Protein AF-A0A8K0CNJ0-F1 (afdb_monomer_lite)

Organism: Ignelater luminosus (NCBI:txid2038154)

pLDDT: mean 75.57, std 21.87, range [37.84, 98.31]

Structure (mmCIF, N/CA/C/O backbone):
data_AF-A0A8K0CNJ0-F1
#
_entry.id   AF-A0A8K0CNJ0-F1
#
loop_
_atom_site.group_PDB
_atom_site.id
_atom_site.type_symbol
_atom_site.label_atom_id
_atom_site.label_alt_id
_atom_site.label_comp_id
_atom_site.label_asym_id
_atom_site.label_entity_id
_atom_site.label_seq_id
_atom_site.pdbx_PDB_ins_code
_atom_site.Cartn_x
_atom_site.Cartn_y
_atom_site.Cartn_z
_atom_site.occupancy
_atom_site.B_iso_or_equiv
_atom_site.auth_seq_id
_atom_site.auth_comp_id
_atom_site.auth_asym_id
_atom_site.auth_atom_id
_atom_site.pdbx_PDB_model_num
ATOM 1 N N . MET A 1 1 ? -51.640 -43.233 -21.042 1.00 40.84 1 MET A N 1
ATOM 2 C CA . MET A 1 1 ? -50.628 -43.807 -20.134 1.00 40.84 1 MET A CA 1
ATOM 3 C C . MET A 1 1 ? -49.840 -42.630 -19.595 1.00 40.84 1 MET A C 1
ATOM 5 O O . MET A 1 1 ? -49.257 -41.908 -20.388 1.00 40.84 1 MET A O 1
ATOM 9 N N . SER A 1 2 ? -49.993 -42.351 -18.305 1.00 43.56 2 SER A N 1
ATOM 10 C CA . SER A 1 2 ? -49.448 -41.190 -17.599 1.00 43.56 2 SER A CA 1
ATOM 11 C C . SER A 1 2 ? -48.359 -41.685 -16.663 1.00 43.56 2 SER A C 1
ATOM 13 O O . SER A 1 2 ? -48.662 -42.550 -15.847 1.00 43.56 2 SER A O 1
ATOM 15 N N . LEU A 1 3 ? -47.157 -41.123 -16.762 1.00 45.03 3 LEU A N 1
ATOM 16 C CA . LEU A 1 3 ? -46.137 -41.095 -15.713 1.00 45.03 3 LEU A CA 1
ATOM 17 C C . LEU A 1 3 ? -45.386 -39.752 -15.854 1.00 45.03 3 LEU A C 1
ATOM 19 O O . LEU A 1 3 ? -45.017 -39.410 -16.978 1.00 45.03 3 LEU A O 1
ATOM 23 N N . PRO A 1 4 ? -45.246 -38.962 -14.774 1.00 44.47 4 PRO A N 1
ATOM 24 C CA . PRO A 1 4 ? -44.608 -37.649 -14.797 1.00 44.47 4 PRO A CA 1
ATOM 25 C C . PRO A 1 4 ? -43.098 -37.780 -14.558 1.00 44.47 4 PRO A C 1
ATOM 27 O O . PRO A 1 4 ? -42.683 -38.607 -13.750 1.00 44.47 4 PRO A O 1
ATOM 30 N N . GLU A 1 5 ? -42.288 -36.949 -15.213 1.00 45.94 5 GLU A N 1
ATOM 31 C CA . GLU A 1 5 ? -40.864 -36.813 -14.884 1.00 45.94 5 GLU A CA 1
ATOM 32 C C . GLU A 1 5 ? -40.608 -35.490 -14.153 1.00 45.94 5 GLU A C 1
ATOM 34 O O . GLU A 1 5 ? -41.177 -34.442 -14.467 1.00 45.94 5 GLU A O 1
ATOM 39 N N . GLU A 1 6 ? -39.819 -35.626 -13.092 1.00 42.97 6 GLU A N 1
ATOM 40 C CA . GLU A 1 6 ? -39.660 -34.747 -11.942 1.00 42.97 6 GLU A CA 1
ATOM 41 C C . GLU A 1 6 ? -38.954 -33.424 -12.264 1.00 42.97 6 GLU A C 1
ATOM 43 O O . GLU A 1 6 ? -37.958 -33.370 -12.984 1.00 42.97 6 GLU A O 1
ATOM 48 N N . GLN A 1 7 ? -39.438 -32.342 -11.648 1.00 37.84 7 GLN A N 1
ATOM 49 C CA . GLN A 1 7 ? -38.714 -31.077 -11.559 1.00 37.84 7 GLN A CA 1
ATOM 50 C C . GLN A 1 7 ? -37.691 -31.168 -10.419 1.00 37.84 7 GLN A C 1
ATOM 52 O O . GLN A 1 7 ? -38.072 -31.273 -9.255 1.00 37.84 7 GLN A O 1
ATOM 57 N N . ILE A 1 8 ? -36.399 -31.098 -10.742 1.00 38.81 8 ILE A N 1
ATOM 58 C CA . ILE A 1 8 ? -35.324 -30.958 -9.752 1.00 38.81 8 ILE A CA 1
ATOM 59 C C . ILE A 1 8 ? -35.083 -29.461 -9.534 1.00 38.81 8 ILE A C 1
ATOM 61 O O . ILE A 1 8 ? -34.436 -28.795 -10.338 1.00 38.81 8 ILE A O 1
ATOM 65 N N . THR A 1 9 ? -35.625 -28.923 -8.444 1.00 40.22 9 THR A N 1
ATOM 66 C CA . THR A 1 9 ? -35.267 -27.603 -7.909 1.00 40.22 9 THR A CA 1
ATOM 67 C C . THR A 1 9 ? -34.231 -27.783 -6.803 1.00 40.22 9 THR A C 1
ATOM 69 O O . THR A 1 9 ? -34.580 -28.240 -5.716 1.00 40.22 9 THR A O 1
ATOM 72 N N . THR A 1 10 ? -32.973 -27.405 -7.032 1.00 50.50 10 THR A N 1
ATOM 73 C CA . THR A 1 10 ? -31.955 -27.349 -5.966 1.00 50.50 10 THR A CA 1
ATOM 74 C C . THR A 1 10 ? -31.101 -26.092 -6.076 1.00 50.50 10 THR A C 1
ATOM 76 O O . THR A 1 10 ? -29.927 -26.158 -6.412 1.00 50.50 10 THR A O 1
ATOM 79 N N . GLU A 1 11 ? -31.693 -24.949 -5.744 1.00 48.00 11 GLU A N 1
ATOM 80 C CA . GLU A 1 11 ? -30.978 -23.736 -5.334 1.00 48.00 11 GLU A CA 1
ATOM 81 C C . GLU A 1 11 ? -31.862 -23.000 -4.313 1.00 48.00 11 GLU A C 1
ATOM 83 O O . GLU A 1 11 ? -32.664 -22.175 -4.736 1.00 48.00 11 GLU A O 1
ATOM 88 N N . ASN A 1 12 ? -31.823 -23.348 -3.006 1.00 52.69 12 ASN A N 1
ATOM 89 C CA . ASN A 1 12 ? -32.215 -22.429 -1.900 1.00 52.69 12 ASN A CA 1
ATOM 90 C C . ASN A 1 12 ? -32.182 -22.973 -0.443 1.00 52.69 12 ASN A C 1
ATOM 92 O O . ASN A 1 12 ? -33.011 -22.564 0.371 1.00 52.69 12 ASN A O 1
ATOM 96 N N . ASP A 1 13 ? -31.240 -23.839 -0.048 1.00 54.19 13 ASP A N 1
ATOM 97 C CA . ASP A 1 13 ? -31.286 -24.472 1.297 1.00 54.19 13 ASP A CA 1
ATOM 98 C C . ASP A 1 13 ? -30.223 -24.035 2.323 1.00 54.19 13 ASP A C 1
ATOM 100 O O . ASP A 1 13 ? -30.138 -24.606 3.409 1.00 54.19 13 ASP A O 1
ATOM 104 N N . GLN A 1 14 ? -29.433 -22.988 2.052 1.00 51.50 14 GLN A N 1
ATOM 105 C CA . GLN A 1 14 ? -28.447 -22.491 3.033 1.00 51.50 14 GLN A CA 1
ATOM 106 C C . GLN A 1 14 ? -28.848 -21.196 3.759 1.00 51.50 14 GLN A C 1
ATOM 108 O O . GLN A 1 14 ? -28.420 -20.991 4.892 1.00 51.50 14 GLN A O 1
ATOM 113 N N . SER A 1 15 ? -29.725 -20.358 3.195 1.00 49.66 15 SER A N 1
ATOM 114 C CA . SER A 1 15 ? -30.100 -19.085 3.842 1.00 49.66 15 SER A CA 1
ATOM 115 C C . SER A 1 15 ? -31.229 -19.210 4.873 1.00 49.66 15 SER A C 1
ATOM 117 O O . SER A 1 15 ? -31.269 -18.437 5.825 1.00 49.66 15 SER A O 1
ATOM 119 N N . LYS A 1 16 ? -32.108 -20.216 4.760 1.00 48.09 16 LYS A N 1
ATOM 120 C CA . LYS A 1 16 ? -33.257 -20.389 5.675 1.00 48.09 16 LYS A CA 1
ATOM 121 C C . LYS A 1 16 ? -32.881 -20.940 7.056 1.00 48.09 16 LYS A C 1
ATOM 123 O O . LYS A 1 16 ? -33.602 -20.719 8.024 1.00 48.09 16 LYS A O 1
ATOM 128 N N . ASN A 1 17 ? -31.740 -21.619 7.171 1.00 52.84 17 ASN A N 1
ATOM 129 C CA . ASN A 1 17 ? -31.284 -22.195 8.441 1.00 52.84 17 ASN A CA 1
ATOM 130 C C . ASN A 1 17 ? -30.606 -21.172 9.365 1.00 52.84 17 ASN A C 1
ATOM 132 O O . ASN A 1 17 ? -30.562 -21.380 10.576 1.00 52.84 17 ASN A O 1
ATOM 136 N N . ASN A 1 18 ? -30.102 -20.060 8.824 1.00 55.44 18 ASN A N 1
ATOM 137 C CA . ASN A 1 18 ? -29.402 -19.053 9.620 1.00 55.44 18 ASN A CA 1
ATOM 138 C C . ASN A 1 18 ? -30.375 -18.067 10.294 1.00 55.44 18 ASN A C 1
ATOM 14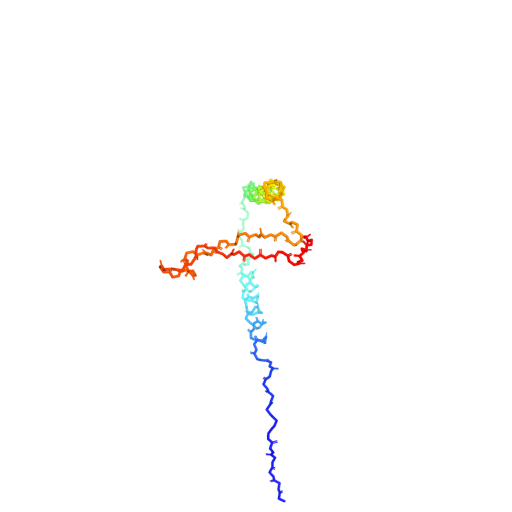0 O O . ASN A 1 18 ? -30.164 -17.660 11.431 1.00 55.44 18 ASN A O 1
ATOM 144 N N . GLU A 1 19 ? -31.494 -17.726 9.651 1.00 56.34 19 GLU A N 1
ATOM 145 C CA . GLU A 1 19 ? -32.507 -16.853 10.265 1.00 56.34 19 GLU A CA 1
ATOM 146 C C . GLU A 1 19 ? -33.176 -17.519 11.477 1.00 56.34 19 GLU A C 1
ATOM 148 O O . GLU A 1 19 ? -33.334 -16.887 12.520 1.00 56.34 19 GLU A O 1
ATOM 153 N N . ASN A 1 20 ? -33.457 -18.823 11.389 1.00 61.66 20 ASN A N 1
ATOM 154 C CA . ASN A 1 20 ? -34.098 -19.584 12.464 1.00 61.66 20 ASN A CA 1
ATOM 155 C C . ASN A 1 20 ? -33.215 -19.692 13.727 1.00 61.66 20 ASN A C 1
ATOM 157 O O . ASN A 1 20 ? -33.704 -19.592 14.851 1.00 61.66 20 ASN A O 1
ATOM 161 N N . TYR A 1 21 ? -31.893 -19.827 13.557 1.00 51.53 21 TYR A N 1
ATOM 162 C CA . TYR A 1 21 ? -30.950 -19.887 14.680 1.00 51.53 21 TYR A CA 1
ATOM 163 C C . TYR A 1 21 ? -30.842 -18.540 15.408 1.00 51.53 21 TYR A C 1
ATOM 165 O O . TYR A 1 21 ? -30.862 -18.481 16.638 1.00 51.53 21 TYR A O 1
ATOM 173 N N . ASN A 1 22 ? -30.807 -17.439 14.653 1.00 59.16 22 ASN A N 1
ATOM 174 C CA . ASN A 1 22 ? -30.753 -16.094 15.226 1.00 59.16 22 ASN A CA 1
ATOM 175 C C . ASN A 1 22 ? -32.069 -15.705 15.923 1.00 59.16 22 ASN A C 1
ATOM 177 O O . ASN A 1 22 ? -32.053 -15.023 16.951 1.00 59.16 22 ASN A O 1
ATOM 181 N N . GLN A 1 23 ? -33.207 -16.175 15.411 1.00 64.94 23 GLN A N 1
ATOM 182 C CA . GLN A 1 23 ? -34.517 -15.905 16.000 1.00 64.94 23 GLN A CA 1
ATOM 183 C C . GLN A 1 23 ? -34.718 -16.655 17.328 1.00 64.94 23 GLN A C 1
ATOM 185 O O . GLN A 1 23 ? -35.203 -16.059 18.288 1.00 64.94 23 GLN A O 1
ATOM 190 N N . ALA A 1 24 ? -34.244 -17.903 17.425 1.00 63.97 24 ALA A N 1
ATOM 191 C CA . ALA A 1 24 ? -34.254 -18.678 18.668 1.00 63.97 24 ALA A CA 1
ATOM 192 C C . ALA A 1 24 ? -33.322 -18.089 19.746 1.00 63.97 24 ALA A C 1
ATOM 194 O O . ALA A 1 24 ? -33.701 -18.004 20.914 1.00 63.97 24 ALA A O 1
ATOM 195 N N . ILE A 1 25 ? -32.127 -17.616 19.365 1.00 62.41 25 ILE A N 1
ATOM 196 C CA . ILE A 1 25 ? -31.207 -16.932 20.293 1.00 62.41 25 ILE A CA 1
ATOM 197 C C . ILE A 1 25 ? -31.837 -15.641 20.831 1.00 62.41 25 ILE A C 1
ATOM 199 O O . ILE A 1 25 ? -31.770 -15.372 22.028 1.00 62.41 25 ILE A O 1
ATOM 203 N N . THR A 1 26 ? -32.495 -14.866 19.966 1.00 67.25 26 THR A N 1
ATOM 204 C CA . THR A 1 26 ? -33.151 -13.612 20.365 1.00 67.25 26 THR A CA 1
ATOM 205 C C . THR A 1 26 ? -34.316 -13.862 21.324 1.00 67.25 26 THR A C 1
ATOM 207 O O . THR A 1 26 ? -34.457 -13.137 22.307 1.00 67.25 26 THR A O 1
ATOM 210 N N . SER A 1 27 ? -35.115 -14.914 21.098 1.00 66.56 27 SER A N 1
ATOM 211 C CA . SER A 1 27 ? -36.227 -15.250 21.993 1.00 66.56 27 SER A CA 1
ATOM 212 C C . SER A 1 27 ? -35.764 -15.756 23.360 1.00 66.56 27 SER A C 1
ATOM 214 O O . SER A 1 27 ? -36.374 -15.396 24.361 1.00 66.56 27 SER A O 1
ATOM 216 N N . VAL A 1 28 ? -34.676 -16.538 23.420 1.00 64.25 28 VAL A N 1
ATOM 217 C CA . VAL A 1 28 ? -34.121 -17.046 24.691 1.00 64.25 28 VAL A CA 1
ATOM 218 C C . VAL A 1 28 ? -33.564 -15.897 25.539 1.00 64.25 28 VAL A C 1
ATOM 220 O O . VAL A 1 28 ? -33.871 -15.805 26.726 1.00 64.25 28 VAL A O 1
ATOM 223 N N . LEU A 1 29 ? -32.843 -14.959 24.914 1.00 57.72 29 LEU A N 1
ATOM 224 C CA . LEU A 1 29 ? -32.307 -13.768 25.586 1.00 57.72 29 LEU A CA 1
ATOM 225 C C . LEU A 1 29 ? -33.402 -12.801 26.065 1.00 57.72 29 LEU A C 1
ATOM 227 O O . LEU A 1 29 ? -33.209 -12.113 27.063 1.00 57.72 29 LEU A O 1
ATOM 231 N N . GLN A 1 30 ? -34.550 -12.746 25.381 1.00 57.34 30 GLN A N 1
ATOM 232 C CA . GLN A 1 30 ? -35.703 -11.953 25.825 1.00 57.34 30 GLN A CA 1
ATOM 233 C C . GLN A 1 30 ? -36.478 -12.624 26.965 1.00 57.34 30 GLN A C 1
ATOM 235 O O . GLN A 1 30 ? -36.951 -11.923 27.856 1.00 57.34 30 GLN A O 1
ATOM 240 N N . SER A 1 31 ? -36.580 -13.959 26.986 1.00 55.62 31 SER A N 1
ATOM 241 C CA . SER A 1 31 ? -37.223 -14.686 28.091 1.00 55.62 31 SER A CA 1
ATOM 242 C C . SER A 1 31 ? -36.401 -14.692 29.385 1.00 55.62 31 SER A C 1
ATOM 244 O O . SER A 1 31 ? -36.981 -14.762 30.460 1.00 55.62 31 SER A O 1
ATOM 246 N N . GLU A 1 32 ? -35.073 -14.557 29.311 1.00 53.22 32 GLU A N 1
ATOM 247 C CA . GLU A 1 32 ? -34.217 -14.423 30.504 1.00 53.22 32 GLU A CA 1
ATOM 248 C C . GLU A 1 32 ? -34.280 -13.021 31.145 1.00 53.22 32 GLU A C 1
ATOM 250 O O . GLU A 1 32 ? -33.833 -12.843 32.276 1.00 53.22 32 GLU A O 1
ATOM 255 N N . GLN A 1 33 ? -34.857 -12.025 30.459 1.00 53.47 33 GLN A N 1
ATOM 256 C CA . GLN A 1 33 ? -35.004 -10.653 30.967 1.00 53.47 33 GLN A CA 1
ATOM 257 C C . GLN A 1 33 ? -36.321 -10.386 31.714 1.00 53.47 33 GLN A C 1
ATOM 259 O O . GLN A 1 33 ? -36.521 -9.272 32.195 1.00 53.47 33 GLN A O 1
ATOM 264 N N . LEU A 1 34 ? -37.215 -11.367 31.858 1.00 48.16 34 LEU A N 1
ATOM 265 C CA . LEU A 1 34 ? -38.497 -11.176 32.540 1.00 48.16 34 LEU A CA 1
ATOM 266 C C . LEU A 1 34 ? -38.819 -12.365 33.448 1.00 48.16 34 LEU A C 1
ATOM 268 O O . LEU A 1 34 ? -39.435 -13.326 33.009 1.00 48.16 34 LEU A O 1
ATOM 272 N N . GLU A 1 35 ? -38.378 -12.274 34.706 1.00 44.59 35 GLU A N 1
ATOM 273 C CA . GL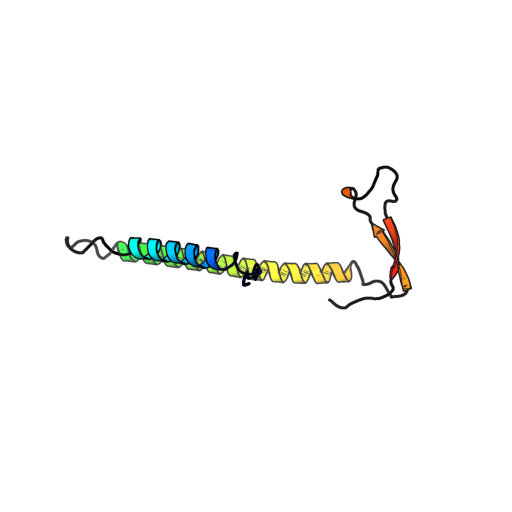U A 1 35 ? -39.190 -12.458 35.927 1.00 44.59 35 GLU A CA 1
ATOM 274 C C . GLU A 1 35 ? -38.304 -12.823 37.134 1.00 44.59 35 GLU A C 1
ATOM 276 O O . GLU A 1 35 ? -38.057 -13.987 37.445 1.00 44.59 35 GLU A O 1
ATOM 281 N N . MET A 1 36 ? -37.903 -11.805 37.899 1.00 39.78 36 MET A N 1
ATOM 282 C CA . MET A 1 36 ? -38.043 -11.898 39.351 1.00 39.78 36 MET A CA 1
ATOM 283 C C . MET A 1 36 ? -38.667 -10.596 39.849 1.00 39.78 36 MET A C 1
ATOM 285 O O . MET A 1 36 ? -38.133 -9.507 39.656 1.00 39.78 36 MET A O 1
ATOM 289 N N . ILE A 1 37 ? -39.881 -10.767 40.355 1.00 40.94 37 ILE A N 1
ATOM 290 C CA . ILE A 1 37 ? -40.893 -9.767 40.668 1.00 40.94 37 ILE A CA 1
ATOM 291 C C . ILE A 1 37 ? -40.592 -9.094 42.012 1.00 40.94 37 ILE A C 1
ATOM 293 O O . ILE A 1 37 ? -40.095 -9.735 42.933 1.00 40.94 37 ILE A O 1
ATOM 297 N N . ASP A 1 38 ? -40.911 -7.800 42.024 1.00 44.59 38 ASP A N 1
ATOM 298 C CA . ASP A 1 38 ? -41.448 -6.936 43.083 1.00 44.59 38 ASP A CA 1
ATOM 299 C C . ASP A 1 38 ? -41.627 -7.512 44.504 1.00 44.59 38 ASP A C 1
ATOM 301 O O . ASP A 1 38 ? -42.079 -8.638 44.704 1.00 44.59 38 ASP A O 1
ATOM 305 N N . ASP A 1 39 ? -41.385 -6.625 45.470 1.00 45.16 39 ASP A N 1
ATOM 306 C CA . ASP A 1 39 ? -41.537 -6.749 46.925 1.00 45.16 39 ASP A CA 1
ATOM 307 C C . ASP A 1 39 ? -40.409 -7.449 47.708 1.00 45.16 39 ASP A C 1
ATOM 309 O O . ASP A 1 39 ? -40.396 -8.661 47.895 1.00 45.16 39 ASP A O 1
ATOM 313 N N . ILE A 1 40 ? -39.513 -6.639 48.298 1.00 44.44 40 ILE A N 1
ATOM 314 C CA . ILE A 1 40 ? -39.340 -6.502 49.764 1.00 44.44 40 ILE A CA 1
ATOM 315 C C . ILE A 1 40 ? -38.324 -5.371 50.063 1.00 44.44 40 ILE A C 1
ATOM 317 O O . ILE A 1 40 ? -37.115 -5.526 49.959 1.00 44.44 40 ILE A O 1
ATOM 321 N N . GLN A 1 41 ? -38.886 -4.238 50.499 1.00 42.94 41 GLN A N 1
ATOM 322 C CA . GLN A 1 41 ? -38.399 -3.354 51.570 1.00 42.94 41 GLN A CA 1
ATOM 323 C C . GLN A 1 41 ? -37.098 -2.544 51.375 1.00 42.94 41 GLN A C 1
ATOM 325 O O . GLN A 1 41 ? -35.999 -3.002 51.653 1.00 42.94 41 GLN A O 1
ATOM 330 N N . SER A 1 42 ? -37.294 -1.241 51.122 1.00 50.59 42 SER A N 1
ATOM 331 C CA . SER A 1 42 ? -36.850 -0.154 52.017 1.00 50.59 42 SER A CA 1
ATOM 332 C C . SER A 1 42 ? -35.439 -0.305 52.616 1.00 50.59 42 SER A C 1
ATOM 334 O O . SER A 1 42 ? -35.286 -0.743 53.759 1.00 50.59 42 SER A O 1
ATOM 336 N N . GLY A 1 43 ? -34.425 0.184 51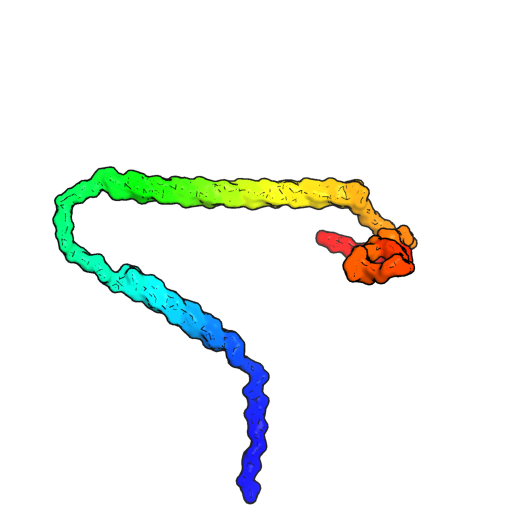.904 1.00 45.34 43 GLY A N 1
ATOM 337 C CA . GLY A 1 43 ? -33.120 0.477 52.496 1.00 45.34 43 GLY A CA 1
ATOM 338 C C . GLY A 1 43 ? -32.010 0.639 51.463 1.00 45.34 43 GLY A C 1
ATOM 339 O O . GLY A 1 43 ? -31.620 -0.342 50.845 1.00 45.34 43 GLY A O 1
ATOM 340 N N . ASN A 1 44 ? -31.465 1.857 51.377 1.00 49.12 44 ASN A N 1
ATOM 341 C CA . ASN A 1 44 ? -30.191 2.248 50.743 1.00 49.12 44 ASN A CA 1
ATOM 342 C C . ASN A 1 44 ? -30.275 2.755 49.289 1.00 49.12 44 ASN A C 1
ATOM 344 O O . ASN A 1 44 ? -29.773 2.135 48.358 1.00 49.12 44 ASN A O 1
ATOM 348 N N . GLU A 1 45 ? -30.835 3.956 49.117 1.00 48.12 45 GLU A N 1
ATOM 349 C CA . GLU A 1 45 ? -30.859 4.697 47.842 1.00 48.12 45 GLU A CA 1
ATOM 350 C C . GLU A 1 45 ? -29.507 5.366 47.481 1.00 48.12 45 GLU A C 1
ATOM 352 O O . GLU A 1 45 ? -29.350 5.855 46.371 1.00 48.12 45 GLU A O 1
ATOM 357 N N . GLU A 1 46 ? -28.494 5.372 48.361 1.00 52.41 46 GLU A N 1
ATOM 358 C CA . GLU A 1 46 ? -27.250 6.145 48.136 1.00 52.41 46 GLU A CA 1
ATOM 359 C C . GLU A 1 46 ? -26.069 5.356 47.523 1.00 52.41 46 GLU A C 1
ATOM 361 O O . GLU A 1 46 ? -25.127 5.963 47.004 1.00 52.41 46 GLU A O 1
ATOM 366 N N . GLU A 1 47 ? -26.085 4.016 47.550 1.00 51.81 47 GLU A N 1
ATOM 367 C CA . GLU A 1 47 ? -24.960 3.188 47.062 1.00 51.81 47 GLU A CA 1
ATOM 368 C C . GLU A 1 47 ? -25.124 2.731 45.600 1.00 51.81 47 GLU A C 1
ATOM 370 O O . GLU A 1 47 ? -24.136 2.606 44.874 1.00 51.81 47 GLU A O 1
ATOM 375 N N . HIS A 1 48 ? -26.362 2.557 45.127 1.00 49.06 48 HIS A N 1
ATOM 376 C CA . HIS A 1 48 ? -26.655 2.072 43.772 1.00 49.06 48 HIS A CA 1
ATOM 377 C C . HIS A 1 48 ? -26.334 3.119 42.685 1.00 49.06 48 HIS A C 1
ATOM 379 O O . HIS A 1 48 ? -25.837 2.786 41.606 1.00 49.06 48 HIS A O 1
ATOM 385 N N . ASP A 1 49 ? -26.527 4.405 42.986 1.00 51.19 49 ASP A N 1
ATOM 386 C CA . ASP A 1 49 ? -26.234 5.500 42.054 1.00 51.19 49 ASP A CA 1
ATOM 387 C C . ASP A 1 49 ? -24.726 5.680 41.810 1.00 51.19 49 ASP A C 1
ATOM 389 O O . ASP A 1 49 ? -24.307 6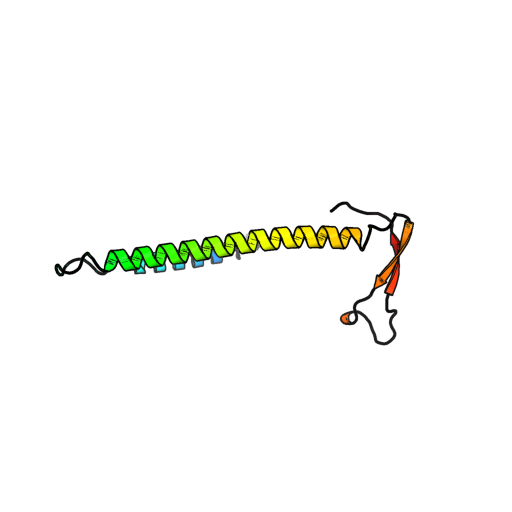.056 40.712 1.00 51.19 49 ASP A O 1
ATOM 393 N N . GLN A 1 50 ? -23.877 5.358 42.792 1.00 57.16 50 GLN A N 1
ATOM 394 C CA . GLN A 1 50 ? -22.420 5.443 42.631 1.00 57.16 50 GLN A CA 1
ATOM 395 C C . GLN A 1 50 ? -21.869 4.342 41.715 1.00 57.16 50 GLN A C 1
ATOM 397 O O . GLN A 1 50 ? -20.939 4.584 40.938 1.00 57.16 50 GLN A O 1
ATOM 402 N N . GLU A 1 51 ? -22.444 3.138 41.767 1.00 56.12 51 GLU A N 1
ATOM 403 C CA . GLU A 1 51 ? -21.976 2.001 40.974 1.00 56.12 51 GLU A CA 1
ATOM 404 C C . GLU A 1 51 ? -22.306 2.161 39.480 1.00 56.12 51 GLU A C 1
ATOM 406 O O . GLU A 1 51 ? -21.428 1.951 38.631 1.00 56.12 51 GLU A O 1
ATOM 411 N N . VAL A 1 52 ? -23.519 2.628 39.157 1.00 59.53 52 VAL A N 1
ATOM 412 C CA . VAL A 1 52 ? -23.988 2.877 37.779 1.00 59.53 52 VAL A CA 1
ATOM 413 C C . VAL A 1 52 ? -23.169 3.979 37.096 1.00 59.53 52 VAL A C 1
ATOM 415 O O . VAL A 1 52 ? -22.678 3.787 35.980 1.00 59.53 52 VAL A O 1
ATOM 418 N N . LEU A 1 53 ? -22.895 5.088 37.795 1.00 62.19 53 LEU A N 1
ATOM 419 C CA . LEU A 1 53 ? -22.015 6.153 37.290 1.00 62.19 53 LEU A CA 1
ATOM 420 C C . LEU A 1 53 ? -20.591 5.641 36.993 1.00 62.19 53 LEU A C 1
ATOM 422 O O . LEU A 1 53 ? -19.943 6.096 36.042 1.00 62.19 53 LEU A O 1
ATOM 426 N N . SER A 1 54 ? -20.103 4.660 37.762 1.00 76.00 54 SER A N 1
ATOM 427 C CA . SER A 1 54 ? -18.782 4.048 37.556 1.00 76.00 54 SER A CA 1
ATOM 428 C C . SER A 1 54 ? -18.712 3.199 36.277 1.00 76.00 54 SER A C 1
ATOM 430 O O . SER A 1 54 ? -17.681 3.177 35.595 1.00 76.00 54 SER A O 1
ATOM 432 N N . VAL A 1 55 ? -19.792 2.479 35.948 1.00 79.25 55 VAL A N 1
ATOM 433 C CA . VAL A 1 55 ? -19.893 1.631 34.751 1.00 79.25 55 VAL A CA 1
ATOM 434 C C . VAL A 1 55 ? -19.938 2.508 33.505 1.00 79.25 55 VAL A C 1
ATOM 436 O O . VAL A 1 55 ? -19.177 2.281 32.560 1.00 79.25 55 VAL A O 1
ATOM 439 N N . ASP A 1 56 ? -20.755 3.558 33.529 1.00 84.94 56 ASP A N 1
ATOM 440 C CA . ASP A 1 56 ? -20.888 4.493 32.414 1.00 84.94 56 ASP A CA 1
ATOM 441 C C . ASP A 1 56 ? -19.576 5.211 32.111 1.00 84.94 56 ASP A C 1
ATOM 443 O O . ASP A 1 56 ? -19.176 5.327 30.949 1.00 84.94 56 ASP A O 1
ATOM 447 N N . GLN A 1 57 ? -18.852 5.638 33.148 1.00 90.81 57 GLN A N 1
ATOM 448 C CA . GLN A 1 57 ? -17.550 6.268 32.962 1.00 90.81 57 GLN A CA 1
ATOM 449 C C . GLN A 1 57 ? -16.524 5.296 32.367 1.00 90.81 57 GLN A C 1
ATOM 451 O O . GLN A 1 57 ? -15.770 5.668 31.466 1.00 90.81 57 GLN A O 1
ATOM 456 N N . ARG A 1 58 ? -16.503 4.036 32.823 1.00 92.06 58 ARG A N 1
ATOM 457 C CA . ARG A 1 58 ? -15.632 3.001 32.245 1.00 92.06 58 ARG A CA 1
ATOM 458 C C . ARG A 1 58 ? -15.948 2.758 30.774 1.00 92.06 58 ARG A C 1
ATOM 460 O O . ARG A 1 58 ? -15.026 2.721 29.960 1.00 92.06 58 ARG A O 1
ATOM 467 N N . ASN A 1 59 ? -17.224 2.649 30.423 1.00 93.06 59 ASN A N 1
ATOM 468 C CA . ASN A 1 59 ? -17.649 2.441 29.042 1.00 93.06 59 ASN A CA 1
ATOM 469 C C . ASN A 1 59 ? -17.251 3.617 28.141 1.00 93.06 59 ASN A C 1
ATOM 471 O O . ASN A 1 59 ? -16.694 3.383 27.068 1.00 93.06 59 ASN A O 1
ATOM 475 N N . ARG A 1 60 ? -17.428 4.862 28.607 1.00 93.56 60 ARG A N 1
ATOM 476 C CA . ARG A 1 60 ? -16.971 6.071 27.894 1.00 93.56 60 ARG A CA 1
ATOM 477 C C . ARG A 1 60 ? -15.462 6.062 27.662 1.00 93.56 60 ARG A C 1
ATOM 479 O O . ARG A 1 60 ? -15.008 6.240 26.534 1.00 93.56 60 ARG A O 1
ATOM 486 N N . ASN A 1 61 ? -14.685 5.755 28.698 1.00 95.50 61 ASN A N 1
ATOM 487 C CA . ASN A 1 61 ? -13.228 5.673 28.587 1.00 95.50 61 ASN A CA 1
ATOM 488 C C . ASN A 1 61 ? -12.797 4.610 27.560 1.00 95.50 61 ASN A C 1
ATOM 490 O O . ASN A 1 61 ? -11.879 4.840 26.773 1.00 95.50 61 ASN A O 1
ATOM 494 N N . ILE A 1 62 ? -13.470 3.453 27.533 1.00 95.12 62 ILE A N 1
ATOM 495 C CA . ILE A 1 62 ? -13.202 2.390 26.554 1.00 95.12 62 ILE A CA 1
ATOM 496 C C . ILE A 1 62 ? -13.527 2.865 25.136 1.00 95.12 62 ILE A C 1
ATOM 498 O O . ILE A 1 62 ? -12.731 2.643 24.220 1.00 95.12 62 ILE A O 1
ATOM 502 N N . THR A 1 63 ? -14.675 3.514 24.929 1.00 96.50 63 THR A N 1
ATOM 503 C CA . THR A 1 63 ? -15.049 4.028 23.605 1.00 96.50 63 THR A CA 1
ATOM 504 C C . THR A 1 63 ? -14.089 5.111 23.126 1.00 96.50 63 THR A C 1
ATOM 506 O O . THR A 1 63 ? -13.666 5.075 21.969 1.00 96.50 63 THR A O 1
ATOM 509 N N . ASP A 1 64 ? -13.663 6.007 24.015 1.00 96.88 64 ASP A N 1
ATOM 510 C CA . ASP A 1 64 ? -12.727 7.084 23.692 1.00 96.88 64 ASP A CA 1
ATOM 511 C C . ASP A 1 64 ? -11.334 6.543 23.365 1.00 96.88 64 ASP A C 1
ATOM 513 O O . ASP A 1 64 ? -10.708 6.972 22.389 1.00 96.88 64 ASP A O 1
ATOM 517 N N . ALA A 1 65 ? -10.863 5.546 24.120 1.00 97.12 65 ALA A N 1
ATOM 518 C CA . ALA A 1 65 ? -9.604 4.865 23.843 1.00 97.12 65 ALA A CA 1
ATOM 519 C C . ALA A 1 65 ? -9.638 4.149 22.485 1.00 97.12 65 ALA A C 1
ATOM 521 O O . ALA A 1 65 ? -8.701 4.277 21.695 1.00 97.12 65 ALA A O 1
ATOM 522 N N . ARG A 1 66 ? -10.734 3.444 22.170 1.00 97.88 66 ARG A N 1
ATOM 523 C CA . ARG A 1 66 ? -10.916 2.772 20.871 1.00 97.88 66 ARG A CA 1
ATOM 524 C C . ARG A 1 66 ? -10.939 3.766 19.714 1.00 97.88 66 ARG A C 1
ATOM 526 O O . ARG A 1 66 ? -10.257 3.543 18.716 1.00 97.88 66 ARG A O 1
ATOM 533 N N . LYS A 1 67 ? -11.675 4.871 19.857 1.00 98.06 67 LYS A N 1
ATOM 534 C CA . LYS A 1 67 ? -11.729 5.938 18.849 1.00 98.06 67 LYS A CA 1
ATOM 535 C C . LYS A 1 67 ? -10.350 6.555 18.622 1.00 98.06 67 LYS A C 1
ATOM 537 O O . LYS A 1 67 ? -9.897 6.656 17.487 1.00 98.06 67 LYS A O 1
ATOM 542 N N . SER A 1 68 ? -9.645 6.879 19.703 1.00 97.50 68 SER A N 1
ATOM 543 C CA . SER A 1 68 ? -8.296 7.448 19.633 1.00 97.50 68 SER A CA 1
ATOM 544 C C . SER A 1 68 ? -7.297 6.488 18.982 1.00 97.50 68 SER A C 1
ATOM 546 O O . SER A 1 68 ? -6.463 6.910 18.180 1.00 97.50 68 SER A O 1
ATOM 548 N N . ALA A 1 69 ? -7.396 5.189 19.283 1.00 98.00 69 ALA A N 1
ATOM 549 C CA . ALA A 1 69 ? -6.577 4.159 18.653 1.00 98.00 69 ALA A CA 1
ATOM 550 C C . ALA A 1 69 ? -6.862 4.047 17.148 1.00 98.00 69 ALA A C 1
ATOM 552 O O . ALA A 1 69 ? -5.922 4.020 16.354 1.00 98.00 69 ALA A O 1
ATOM 553 N N . TYR A 1 70 ? -8.137 4.046 16.747 1.00 98.12 70 TYR A N 1
ATOM 554 C CA . TYR A 1 70 ? -8.538 4.046 15.339 1.00 98.12 70 TYR A CA 1
ATOM 555 C C . TYR A 1 70 ? -7.972 5.258 14.587 1.00 98.12 70 TYR A C 1
ATOM 557 O O . TYR A 1 70 ? -7.310 5.098 13.559 1.00 98.12 70 TYR A O 1
ATOM 565 N N . ASP A 1 71 ? -8.139 6.462 15.138 1.00 97.88 71 ASP A N 1
ATOM 566 C CA . ASP A 1 71 ? -7.609 7.694 14.546 1.00 97.88 71 ASP A CA 1
ATOM 567 C C . ASP A 1 71 ? -6.074 7.652 14.438 1.00 97.88 71 ASP A C 1
ATOM 569 O O . ASP A 1 71 ? -5.483 8.112 13.455 1.00 97.88 71 ASP A O 1
ATOM 573 N N . GLY A 1 72 ? -5.410 7.078 15.446 1.00 98.06 72 GLY A N 1
ATOM 574 C CA . GLY A 1 72 ? -3.968 6.849 15.460 1.00 98.06 72 GLY A CA 1
ATOM 575 C C . GLY A 1 72 ? -3.509 5.913 14.342 1.00 98.06 72 GLY A C 1
ATOM 576 O O . GLY A 1 72 ? -2.593 6.264 13.591 1.00 98.06 72 GLY A O 1
ATOM 577 N N . LEU A 1 73 ? -4.177 4.767 14.186 1.00 98.06 73 LEU A N 1
ATOM 578 C CA . LEU A 1 73 ? -3.900 3.791 13.130 1.00 98.06 73 LEU A CA 1
ATOM 579 C C . LEU A 1 73 ? -4.141 4.384 11.742 1.00 98.06 73 LEU A C 1
ATOM 581 O O . LEU A 1 73 ? -3.310 4.211 10.853 1.00 98.06 73 LEU A O 1
ATOM 585 N N . GLN A 1 74 ? -5.212 5.159 11.558 1.00 98.31 74 GLN A N 1
ATOM 586 C CA . GLN A 1 74 ? -5.488 5.814 10.281 1.00 98.31 74 GLN A CA 1
ATOM 587 C C . GLN A 1 74 ? -4.385 6.817 9.913 1.00 98.31 74 GLN A C 1
ATOM 589 O O . GLN A 1 74 ? -3.915 6.852 8.773 1.00 98.31 74 GLN A O 1
ATOM 594 N N . LYS A 1 75 ? -3.930 7.628 10.878 1.00 97.88 75 LYS A N 1
ATOM 595 C CA . LYS A 1 75 ? -2.802 8.552 10.675 1.00 97.88 75 LYS A CA 1
ATOM 596 C C . LYS A 1 75 ? -1.514 7.795 10.364 1.00 97.88 75 LYS A C 1
ATOM 598 O O . LYS A 1 75 ? -0.752 8.226 9.501 1.00 97.88 75 LYS A O 1
ATOM 603 N N . GLN A 1 76 ? -1.264 6.682 11.050 1.00 97.94 76 GLN A N 1
ATOM 604 C CA . GLN A 1 76 ? -0.097 5.844 10.803 1.00 97.94 76 GLN A CA 1
ATOM 605 C C . GLN A 1 76 ? -0.125 5.235 9.401 1.00 97.94 76 GLN A C 1
ATOM 607 O O . GLN A 1 76 ? 0.864 5.372 8.690 1.00 97.94 76 GLN A O 1
ATOM 612 N N . ALA A 1 77 ? -1.246 4.649 8.978 1.00 97.00 77 ALA A N 1
ATOM 613 C CA . ALA A 1 77 ? -1.405 4.076 7.644 1.00 97.00 77 ALA A CA 1
ATOM 614 C C . ALA A 1 77 ? -1.153 5.122 6.548 1.00 97.00 77 ALA A C 1
ATOM 616 O O . ALA A 1 77 ? -0.386 4.872 5.623 1.00 97.00 77 ALA A O 1
ATOM 617 N N . LYS A 1 78 ? -1.703 6.337 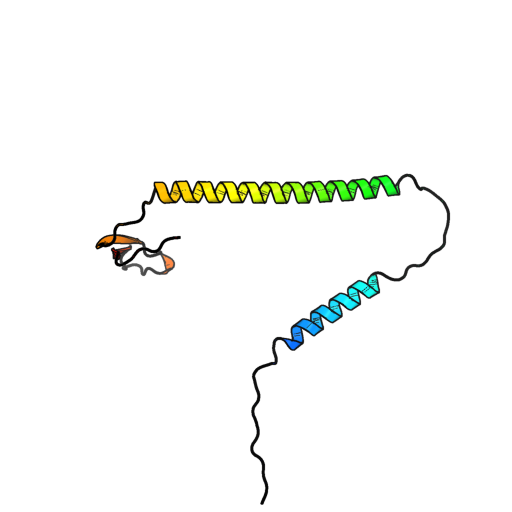6.702 1.00 97.12 78 LYS A N 1
ATOM 618 C CA . LYS A 1 78 ? -1.437 7.456 5.781 1.00 97.12 78 LYS A CA 1
ATOM 619 C C . LYS A 1 78 ? 0.052 7.801 5.708 1.00 97.12 78 LYS A C 1
ATOM 621 O O . LYS A 1 78 ? 0.586 7.950 4.615 1.00 97.12 78 LYS A O 1
ATOM 626 N N . ARG A 1 79 ? 0.736 7.897 6.856 1.00 97.88 79 ARG A N 1
ATOM 627 C CA . ARG A 1 79 ? 2.188 8.151 6.887 1.00 97.88 79 ARG A CA 1
ATOM 628 C C . ARG A 1 79 ? 2.974 7.025 6.224 1.00 97.88 79 ARG A C 1
ATOM 630 O O . ARG A 1 79 ? 3.881 7.307 5.453 1.00 97.88 79 ARG A O 1
ATOM 637 N N . MET A 1 80 ? 2.627 5.775 6.519 1.00 97.31 80 MET A N 1
ATOM 638 C CA . MET A 1 80 ? 3.291 4.606 5.946 1.00 97.31 80 MET A CA 1
ATOM 639 C C . MET A 1 80 ? 3.136 4.569 4.428 1.00 97.31 80 MET A C 1
ATOM 641 O O . MET A 1 80 ? 4.133 4.351 3.749 1.00 97.31 80 MET A O 1
ATOM 645 N N . LYS A 1 81 ? 1.938 4.861 3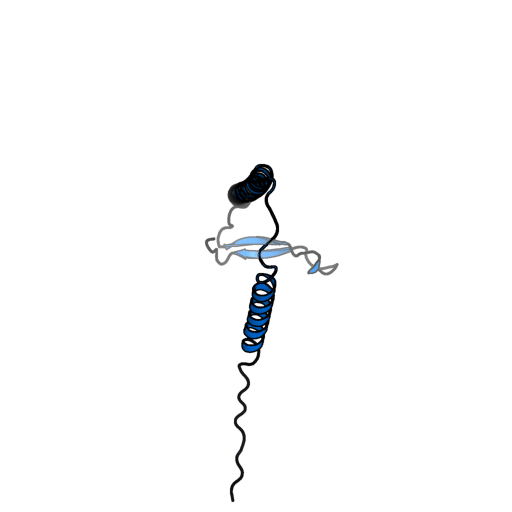.902 1.00 93.94 81 LYS A N 1
ATOM 646 C CA . LYS A 1 81 ? 1.705 4.954 2.456 1.00 93.94 81 LYS A CA 1
ATOM 647 C C . LYS A 1 81 ? 2.604 6.014 1.817 1.00 93.94 81 LYS A C 1
ATOM 649 O O . LYS A 1 81 ? 3.393 5.687 0.947 1.00 93.94 81 LYS A O 1
ATOM 654 N N . VAL A 1 82 ? 2.583 7.246 2.333 1.00 94.62 82 VAL A N 1
ATOM 655 C CA . VAL A 1 82 ? 3.410 8.342 1.793 1.00 94.62 82 VAL A CA 1
ATOM 656 C C . VAL A 1 82 ? 4.905 8.010 1.832 1.00 94.62 82 VAL A C 1
ATOM 658 O O . VAL A 1 82 ? 5.626 8.294 0.882 1.00 94.62 82 VAL A O 1
ATOM 661 N N . ILE A 1 83 ? 5.392 7.411 2.922 1.00 96.50 83 ILE A N 1
ATOM 662 C CA . ILE A 1 83 ? 6.800 7.002 3.029 1.00 96.50 83 ILE A CA 1
ATOM 663 C C . ILE A 1 83 ? 7.127 5.914 2.002 1.00 96.50 83 ILE A C 1
ATOM 665 O O . ILE A 1 83 ? 8.165 5.999 1.351 1.00 96.50 83 ILE A O 1
ATOM 669 N N . SER A 1 84 ? 6.249 4.919 1.850 1.00 94.31 84 SER A N 1
ATOM 670 C CA . SER A 1 84 ? 6.419 3.828 0.890 1.00 94.31 84 SER A CA 1
ATOM 671 C C . SER A 1 84 ? 6.455 4.345 -0.544 1.00 94.31 84 SER A C 1
ATOM 673 O O . SER A 1 84 ? 7.404 4.046 -1.261 1.00 94.31 84 SER A O 1
ATOM 675 N N . ASP A 1 85 ? 5.481 5.168 -0.936 1.00 91.06 85 ASP A N 1
ATOM 676 C CA . ASP A 1 85 ? 5.367 5.713 -2.294 1.00 91.06 85 ASP A CA 1
ATOM 677 C C . ASP A 1 85 ? 6.587 6.577 -2.656 1.00 91.06 85 ASP A C 1
ATOM 679 O O . ASP A 1 85 ? 7.073 6.548 -3.784 1.00 91.06 85 ASP A O 1
ATOM 683 N N . ASN A 1 86 ? 7.138 7.306 -1.678 1.00 91.94 86 ASN A N 1
ATOM 684 C CA . ASN A 1 86 ? 8.351 8.102 -1.868 1.00 91.94 86 ASN A CA 1
ATOM 685 C C . ASN A 1 86 ? 9.626 7.249 -1.950 1.00 91.94 86 ASN A C 1
ATOM 687 O O . ASN A 1 86 ? 10.552 7.599 -2.679 1.00 91.94 86 ASN A O 1
ATOM 691 N N . ALA A 1 87 ? 9.713 6.163 -1.178 1.00 94.19 87 ALA A N 1
ATOM 692 C CA . ALA A 1 87 ? 10.870 5.265 -1.187 1.00 94.19 87 ALA A CA 1
ATOM 693 C C . ALA A 1 87 ? 10.882 4.339 -2.415 1.00 94.19 87 ALA A C 1
ATOM 695 O O . ALA A 1 87 ? 11.948 3.935 -2.883 1.00 94.19 87 ALA A O 1
ATOM 696 N N . HIS A 1 88 ? 9.698 4.010 -2.927 1.00 89.00 88 HIS A N 1
ATOM 697 C CA . HIS A 1 88 ? 9.472 3.087 -4.030 1.00 89.00 88 HIS A CA 1
ATOM 698 C C . HIS A 1 88 ? 8.575 3.758 -5.076 1.00 89.00 88 HIS A C 1
ATOM 700 O O . HIS A 1 88 ? 7.380 3.463 -5.140 1.00 89.00 88 HIS A O 1
ATOM 706 N N . PRO A 1 89 ? 9.133 4.675 -5.889 1.00 87.44 89 PRO A N 1
ATOM 707 C CA . PRO A 1 89 ? 8.361 5.350 -6.921 1.00 87.44 89 PRO A CA 1
ATOM 708 C C . PRO A 1 89 ? 7.792 4.337 -7.918 1.00 87.44 89 PRO A C 1
ATOM 710 O O . PRO A 1 89 ? 8.416 3.308 -8.203 1.00 87.44 89 PRO A O 1
ATOM 713 N N . LYS A 1 90 ? 6.608 4.644 -8.463 1.00 88.94 90 LYS A N 1
ATOM 714 C CA . LYS A 1 90 ? 5.983 3.806 -9.491 1.00 88.94 90 LYS A CA 1
ATOM 715 C C . LYS A 1 90 ? 6.926 3.689 -10.701 1.00 88.94 90 LYS A C 1
ATOM 717 O O . LYS A 1 90 ? 7.476 4.705 -11.128 1.00 88.94 90 LYS A O 1
ATOM 722 N N . PRO A 1 91 ? 7.143 2.474 -11.230 1.00 90.12 91 PRO A N 1
ATOM 723 C CA . PRO A 1 91 ? 8.013 2.275 -12.378 1.00 90.12 91 PRO A CA 1
ATOM 724 C C . PRO A 1 91 ? 7.351 2.795 -13.658 1.00 90.12 91 PRO A C 1
ATOM 726 O O . PRO A 1 91 ? 6.135 2.692 -13.829 1.00 90.12 91 PRO A O 1
ATOM 729 N N . ASP A 1 92 ? 8.161 3.312 -14.578 1.00 92.75 92 ASP A N 1
ATOM 730 C CA . ASP A 1 92 ? 7.673 3.786 -15.871 1.00 92.75 92 ASP A CA 1
ATOM 731 C C . ASP A 1 92 ? 7.198 2.621 -16.750 1.00 92.75 92 ASP A C 1
ATOM 733 O O . ASP A 1 92 ? 7.782 1.530 -16.742 1.00 92.75 92 ASP A O 1
ATOM 737 N N . ILE A 1 93 ? 6.177 2.867 -17.573 1.00 95.38 93 ILE A N 1
ATOM 738 C CA . ILE A 1 93 ? 5.745 1.915 -18.604 1.00 95.38 93 ILE A CA 1
ATOM 739 C C . ILE A 1 93 ? 6.903 1.685 -19.586 1.00 95.38 93 ILE A C 1
ATOM 741 O O . ILE A 1 93 ? 7.547 2.622 -20.055 1.00 95.38 93 ILE A O 1
ATOM 745 N N . GLY A 1 94 ? 7.180 0.420 -19.888 1.00 95.62 94 GLY A N 1
ATOM 746 C CA . GLY A 1 94 ? 8.305 -0.025 -20.705 1.00 95.62 94 GLY A CA 1
ATOM 747 C C . GLY A 1 94 ? 9.602 -0.254 -19.922 1.00 95.62 94 GLY A C 1
ATOM 748 O O . GLY A 1 94 ? 10.553 -0.801 -20.482 1.00 95.62 94 GLY A O 1
ATOM 749 N N . SER A 1 95 ? 9.666 0.110 -18.636 1.00 95.31 95 SER A N 1
ATOM 750 C CA . SER A 1 95 ? 10.832 -0.190 -17.799 1.00 95.31 95 SER A CA 1
ATOM 751 C C . SER A 1 95 ? 10.903 -1.680 -17.449 1.00 95.31 95 SER A C 1
ATOM 753 O O . SER A 1 95 ? 9.881 -2.351 -17.299 1.00 95.31 95 SER A O 1
ATOM 755 N N . THR A 1 96 ? 12.124 -2.216 -17.336 1.00 96.50 96 THR A N 1
ATOM 756 C CA . THR A 1 96 ? 12.342 -3.586 -16.851 1.00 96.50 96 THR A CA 1
ATOM 757 C C . THR A 1 96 ? 12.450 -3.583 -15.331 1.00 96.50 96 THR A C 1
ATOM 759 O O . THR A 1 96 ? 13.320 -2.916 -14.770 1.00 96.50 96 THR A O 1
ATOM 762 N N . VAL A 1 97 ? 11.603 -4.361 -14.666 1.00 94.69 97 VAL A N 1
ATOM 763 C CA . VAL A 1 97 ? 11.558 -4.511 -13.210 1.00 94.69 97 VAL A CA 1
ATOM 764 C C . VAL A 1 97 ? 11.988 -5.912 -12.792 1.00 94.69 97 VAL A C 1
ATOM 766 O O . VAL A 1 97 ? 11.874 -6.877 -13.547 1.00 94.69 97 VAL A O 1
ATOM 769 N N . ARG A 1 98 ? 12.496 -6.027 -11.562 1.00 95.81 98 ARG A N 1
ATOM 770 C CA . ARG A 1 98 ? 12.884 -7.299 -10.951 1.00 95.81 98 ARG A CA 1
ATOM 771 C C . ARG A 1 98 ? 11.874 -7.685 -9.878 1.00 95.81 98 ARG A C 1
ATOM 773 O O . ARG A 1 98 ? 11.826 -7.047 -8.830 1.00 95.81 98 ARG A O 1
ATOM 780 N N . ILE A 1 99 ? 11.133 -8.761 -10.113 1.00 94.38 99 ILE A N 1
ATOM 781 C CA . ILE A 1 99 ? 10.085 -9.257 -9.217 1.00 94.38 99 ILE A CA 1
ATOM 782 C C . ILE A 1 99 ? 10.655 -10.416 -8.389 1.00 94.38 99 ILE A C 1
ATOM 784 O O . ILE A 1 99 ? 11.039 -11.434 -8.971 1.00 94.38 99 ILE A O 1
ATOM 788 N N . PRO A 1 100 ? 10.788 -10.290 -7.056 1.00 95.44 100 PRO A N 1
ATOM 789 C CA . PRO A 1 100 ? 11.283 -11.377 -6.217 1.00 95.44 100 PRO A CA 1
ATOM 790 C C . PRO A 1 100 ? 10.257 -12.513 -6.120 1.00 95.44 100 PRO A C 1
ATOM 792 O O . PRO A 1 100 ? 9.069 -12.265 -5.940 1.00 95.44 100 PRO A O 1
ATOM 795 N N . VAL A 1 101 ? 10.732 -13.758 -6.190 1.00 95.94 101 VAL A N 1
ATOM 796 C CA . VAL A 1 101 ? 9.898 -14.952 -5.972 1.00 95.94 101 VAL A CA 1
ATOM 797 C C . VAL A 1 101 ? 10.015 -15.369 -4.500 1.00 95.94 101 VAL A C 1
ATOM 799 O O . VAL A 1 101 ? 11.150 -15.561 -4.037 1.00 95.94 101 VAL A O 1
ATOM 802 N N . PRO A 1 102 ? 8.896 -15.504 -3.756 1.00 95.50 102 PRO A N 1
ATOM 803 C CA . PRO A 1 102 ? 8.913 -15.942 -2.364 1.00 95.50 102 PRO A CA 1
ATOM 804 C C . PRO A 1 102 ? 9.576 -17.308 -2.193 1.00 95.50 102 PRO A C 1
ATOM 806 O O . PRO A 1 102 ? 9.457 -18.187 -3.041 1.00 95.50 102 PRO A O 1
ATOM 809 N N . ASP A 1 103 ? 10.247 -17.516 -1.061 1.00 93.62 103 ASP A N 1
ATOM 810 C CA . ASP A 1 103 ? 10.974 -18.765 -0.808 1.00 93.62 103 ASP A CA 1
ATOM 811 C C . ASP A 1 103 ? 10.055 -20.000 -0.767 1.00 93.62 103 ASP A C 1
ATOM 813 O O . ASP A 1 103 ? 10.507 -21.092 -1.093 1.00 93.62 103 ASP A O 1
ATOM 817 N N . ILE A 1 104 ? 8.778 -19.831 -0.395 1.00 95.31 104 ILE A N 1
ATOM 818 C CA . ILE A 1 104 ? 7.776 -20.913 -0.370 1.00 95.31 104 ILE A CA 1
ATOM 819 C C . ILE A 1 104 ? 7.386 -21.402 -1.768 1.00 95.31 104 ILE A C 1
ATOM 821 O O . ILE A 1 104 ? 7.079 -22.579 -1.936 1.00 95.31 104 ILE A O 1
ATOM 825 N N . ASP A 1 105 ? 7.446 -20.513 -2.758 1.00 93.19 105 ASP A N 1
ATOM 826 C CA . ASP A 1 105 ? 7.093 -20.794 -4.149 1.00 93.19 105 ASP A CA 1
ATOM 827 C C . ASP A 1 105 ? 8.327 -21.208 -4.963 1.00 93.19 105 ASP A C 1
ATOM 829 O O . ASP A 1 105 ? 8.223 -21.569 -6.133 1.00 93.19 105 ASP A O 1
ATOM 833 N N . ARG A 1 106 ? 9.516 -21.146 -4.347 1.00 93.94 106 ARG A N 1
ATOM 834 C CA . ARG A 1 106 ? 10.804 -21.332 -5.010 1.00 93.94 106 ARG A CA 1
ATOM 835 C C . ARG A 1 106 ? 11.419 -22.689 -4.672 1.00 93.94 106 ARG A C 1
ATOM 837 O O . ARG A 1 106 ? 11.785 -22.961 -3.527 1.00 93.94 106 ARG A O 1
ATOM 844 N N . GLY A 1 107 ? 11.656 -23.515 -5.691 1.00 93.75 107 GLY A N 1
ATOM 845 C CA . GLY A 1 107 ? 12.483 -24.712 -5.573 1.00 93.75 107 GLY A CA 1
ATOM 846 C C . GLY A 1 107 ? 13.949 -24.381 -5.261 1.00 93.75 107 GLY A C 1
ATOM 847 O O . GLY A 1 107 ? 14.437 -23.275 -5.494 1.00 93.75 107 GLY A O 1
ATOM 848 N N . ARG A 1 108 ? 14.714 -25.356 -4.749 1.00 91.25 108 ARG A N 1
ATOM 849 C CA . ARG A 1 108 ? 16.123 -25.146 -4.339 1.00 91.25 108 ARG A CA 1
ATOM 850 C C . ARG A 1 108 ? 17.046 -24.631 -5.457 1.00 91.25 108 ARG A C 1
ATOM 852 O O . ARG A 1 108 ? 18.077 -24.045 -5.139 1.00 91.25 108 ARG A O 1
ATOM 859 N N . GLY A 1 109 ? 16.701 -24.865 -6.723 1.00 92.38 109 GLY A N 1
ATOM 860 C CA . GLY A 1 109 ? 17.466 -24.421 -7.893 1.00 92.38 109 GLY A CA 1
ATOM 861 C C . GLY A 1 109 ? 16.823 -23.280 -8.682 1.00 92.38 109 GLY A C 1
ATOM 862 O O . GLY A 1 109 ? 17.415 -22.832 -9.661 1.00 92.38 109 GLY A O 1
ATOM 863 N N . ASP A 1 110 ? 15.641 -22.814 -8.278 1.00 94.00 110 ASP A N 1
ATOM 864 C CA . ASP A 1 110 ? 14.887 -21.840 -9.061 1.00 94.00 110 ASP A CA 1
ATOM 865 C C . ASP A 1 110 ? 15.456 -20.428 -8.898 1.00 94.00 110 ASP A C 1
ATOM 867 O O . ASP A 1 110 ? 16.080 -20.071 -7.888 1.00 94.00 110 ASP A O 1
ATOM 871 N N . ALA A 1 111 ? 15.230 -19.597 -9.916 1.00 93.50 111 ALA A N 1
ATOM 872 C CA . ALA A 1 111 ? 15.649 -18.206 -9.897 1.00 93.50 111 ALA A CA 1
ATOM 873 C C . ALA A 1 111 ? 15.012 -17.460 -8.715 1.00 93.50 111 ALA A C 1
ATOM 875 O O . ALA A 1 111 ? 13.840 -17.632 -8.388 1.00 93.50 111 ALA A O 1
ATOM 876 N N . ARG A 1 112 ? 15.786 -16.572 -8.079 1.00 94.75 112 ARG A N 1
ATOM 877 C CA . ARG A 1 112 ? 15.295 -15.767 -6.943 1.00 94.75 112 ARG A CA 1
ATOM 878 C C . ARG A 1 112 ? 14.342 -14.646 -7.360 1.00 94.75 112 ARG A C 1
ATOM 880 O O . ARG A 1 112 ? 13.734 -14.014 -6.501 1.00 94.75 112 ARG A O 1
ATOM 887 N N . SER A 1 113 ? 14.283 -14.342 -8.650 1.00 96.19 113 SER A N 1
ATOM 888 C CA . SER A 1 113 ? 13.480 -13.255 -9.195 1.00 96.19 113 SER A CA 1
ATOM 889 C C . SER A 1 113 ? 13.289 -13.402 -10.694 1.00 96.19 113 SER A C 1
ATOM 891 O O . SER A 1 113 ? 14.173 -13.927 -11.372 1.00 96.19 113 SER A O 1
ATOM 893 N N . ILE A 1 114 ? 12.200 -12.833 -11.190 1.00 95.12 114 ILE A N 1
ATOM 894 C CA . ILE A 1 114 ? 11.855 -12.736 -12.606 1.00 95.12 114 ILE A CA 1
ATOM 895 C C . ILE A 1 114 ? 12.140 -11.300 -13.069 1.00 95.12 114 ILE A C 1
ATOM 897 O O . ILE A 1 114 ? 12.020 -10.359 -12.280 1.00 95.12 114 ILE A O 1
ATOM 901 N N . LEU A 1 115 ? 12.580 -11.134 -14.317 1.00 96.06 115 LEU A N 1
ATOM 902 C CA . LEU A 1 115 ? 12.709 -9.828 -14.963 1.00 96.06 115 LEU A CA 1
ATOM 903 C C . LEU A 1 115 ? 11.559 -9.661 -15.950 1.00 96.06 115 LEU A C 1
ATOM 905 O O . LEU A 1 115 ? 11.418 -10.483 -16.853 1.00 96.06 115 LEU A O 1
ATOM 909 N N . GLU A 1 116 ? 10.769 -8.607 -15.788 1.00 95.75 116 GLU A N 1
ATOM 910 C CA . GLU A 1 116 ? 9.617 -8.322 -16.647 1.00 95.75 116 GLU A CA 1
ATOM 911 C C . GLU A 1 116 ? 9.569 -6.852 -17.043 1.00 95.75 116 GLU A C 1
ATOM 913 O O . GLU A 1 116 ? 10.235 -6.016 -16.437 1.00 95.75 116 GLU A O 1
ATOM 918 N N . VAL A 1 117 ? 8.786 -6.542 -18.075 1.00 97.00 117 VAL A N 1
ATOM 919 C CA . VAL A 1 117 ? 8.583 -5.179 -18.571 1.00 97.00 117 VAL A CA 1
ATOM 920 C C . VAL A 1 117 ? 7.207 -4.686 -18.144 1.00 97.00 117 VAL A C 1
ATOM 922 O O . VAL A 1 117 ? 6.213 -5.382 -18.332 1.00 97.00 117 VAL A O 1
ATOM 925 N N . VAL A 1 118 ? 7.141 -3.472 -17.600 1.00 96.19 118 VAL A N 1
ATOM 926 C CA . VAL A 1 118 ? 5.875 -2.846 -17.196 1.00 96.19 118 VAL A CA 1
ATOM 927 C C . VAL A 1 118 ? 5.064 -2.487 -18.442 1.00 96.19 118 VAL A C 1
ATOM 929 O O . VAL A 1 118 ? 5.510 -1.676 -19.249 1.00 96.19 118 VAL A O 1
ATOM 932 N N . LEU A 1 119 ? 3.882 -3.077 -18.615 1.00 95.75 119 LEU A N 1
ATOM 933 C CA . LEU A 1 119 ? 3.011 -2.807 -19.771 1.00 95.75 119 LEU A CA 1
ATOM 934 C C . LEU A 1 119 ? 1.982 -1.712 -19.486 1.00 95.75 119 LEU A C 1
ATOM 936 O O . LEU A 1 119 ? 1.697 -0.882 -20.345 1.00 95.75 119 LEU A O 1
ATOM 940 N N . GLU A 1 120 ? 1.453 -1.698 -18.270 1.00 93.94 120 GLU A N 1
ATOM 941 C CA . GLU A 1 120 ? 0.472 -0.730 -17.802 1.00 93.94 120 GLU A CA 1
ATOM 942 C C . GLU A 1 120 ? 0.698 -0.442 -16.318 1.00 93.94 120 GLU A C 1
ATOM 944 O O . GLU A 1 120 ? 1.289 -1.245 -15.594 1.00 93.94 120 GLU A O 1
ATOM 949 N N . SER A 1 121 ? 0.231 0.719 -15.867 1.00 90.12 121 SER A N 1
ATOM 950 C CA . SER A 1 121 ? 0.187 1.074 -14.453 1.00 90.12 121 SER A CA 1
ATOM 951 C C . SER A 1 121 ? -1.198 1.612 -14.142 1.00 90.12 121 SER A C 1
ATOM 953 O O . SER A 1 121 ? -1.679 2.513 -14.827 1.00 90.12 121 SER A O 1
ATOM 955 N N . THR A 1 122 ? -1.816 1.097 -13.085 1.00 88.75 122 THR A N 1
ATOM 956 C CA . THR A 1 122 ? -3.080 1.616 -12.566 1.00 88.75 122 THR A CA 1
ATOM 957 C C . THR A 1 122 ? -2.836 2.628 -11.449 1.00 88.75 122 THR A C 1
ATOM 959 O O . THR A 1 122 ? -1.798 2.631 -10.769 1.00 88.75 122 THR A O 1
ATOM 962 N N . GLU A 1 123 ? -3.800 3.525 -11.272 1.00 83.12 123 GLU A N 1
ATOM 963 C CA . GLU A 1 123 ? -3.873 4.378 -10.088 1.00 83.12 123 GLU A CA 1
ATOM 964 C C . GLU A 1 123 ? -4.467 3.592 -8.907 1.00 83.12 123 GLU A C 1
ATOM 966 O O . GLU A 1 123 ? -5.159 2.592 -9.111 1.00 83.12 123 GLU A O 1
ATOM 971 N N . ASP A 1 124 ? -4.119 4.018 -7.690 1.00 68.50 124 ASP A N 1
ATOM 972 C CA . ASP A 1 124 ? -4.550 3.401 -6.426 1.00 68.50 124 ASP A CA 1
ATOM 973 C C . ASP A 1 124 ? -5.878 3.977 -5.929 1.00 68.50 124 ASP A C 1
ATOM 975 O O . ASP A 1 124 ? -6.037 5.218 -6.020 1.00 68.50 124 ASP A O 1
#

Radius of gyration: 31.81 Å; chains: 1; bounding box: 68×52×73 Å

Sequence (124 aa):
MSLPEEQITTENDQSKNNENYNQAITSVLQSEQLEMIDDIQSGNEEEHDQEVLSVDQRNRNITDARKSAYDGLQKQAKRMKVISDNAHPKPDIGSTVRIPVPDIDRGRGDARSILEVVLESTED

Secondary structure (DSSP, 8-state):
----------S-SSSHHHHHHHHHHHHHHHHTTS----------TTTHHHHHHHHHHHHHHHHHHHHHHHHHHHHHHHHHHHHHHHHSPPPPTT-EEEEEPPTTT--TTS-SEEEEE-------

Foldseek 3Di:
DDDDDDDDDPDDDPPVVVVVVVVVVVVVVVVVVDDDDDDDDDDDPPPVVVVVVVVVVVVVVVVVVVVVVVVVVVVVVVVVVVVCCVVDPDDDQQDKDWAADDPVRDDPPGDRTDIDGHHDDDDD